Protein AF-A0A564Q7Z2-F1 (afdb_monomer)

pLDDT: mean 71.23, std 19.28, range [30.2, 94.38]

Foldseek 3Di:
DDDFDWDWADAAPDIDTDTVVQEPDADDDPDFDADPPDPPQWPHWDQDVNDTWTWGNVNVVVVHPDDPQHPFTWTDDPPRHTHTYHRDD

Solvent-accessible surface area (backbone atoms only — not comparable to full-atom values): 5553 Å² total; per-residue (Å²): 131,84,84,86,52,64,50,73,46,69,53,80,95,46,79,47,74,44,55,44,91,53,46,82,53,73,55,79,87,89,68,72,47,73,57,85,94,53,59,92,29,47,69,20,33,30,75,58,94,90,38,84,42,49,34,27,35,51,45,54,67,72,69,39,70,91,53,99,65,57,54,40,44,27,26,73,51,104,66,93,41,45,32,48,15,76,51,79,136

Secondary structure (DSSP, 8-state):
-----EEEEEETTEEEEEEGGGB------S--BPPTT--TTEEEEEEETTEEEEEEEHHHHHT----TT---EEEEETTTEEEE-----

Nearest PDB structures (foldseek):
  2qdl-assembly2_B  TM=8.144E-01  e=2.929E-05  Caldanaerobacter subterraneus subsp. tengcongensis MB4
  2qdl-assembly1_A  TM=7.964E-01  e=1.584E-04  Caldanaerobacter subterraneus subsp. tengcongensis MB4
  4jpb-assembly1_W  TM=7.879E-01  e=2.141E-04  Thermotoga maritima MSB8
  8c5v-assembly1_H  TM=7.576E-01  e=9.097E-04  Escherichia coli
  3ja6-assembly1_F  TM=7.533E-01  e=1.992E-03  Escherichia coli

Radius of gyration: 13.4 Å; Cα contacts (8 Å, |Δi|>4): 155; chains: 1; bounding box: 31×25×44 Å

Structure (mmCIF, N/CA/C/O backbone):
data_AF-A0A564Q7Z2-F1
#
_entry.id   AF-A0A564Q7Z2-F1
#
loop_
_atom_site.group_PDB
_atom_site.id
_atom_site.type_symbol
_atom_site.label_atom_id
_atom_site.label_alt_id
_atom_site.label_comp_id
_atom_site.label_asym_id
_atom_site.label_entity_id
_atom_site.label_seq_id
_atom_site.pdbx_PDB_ins_code
_atom_site.Cartn_x
_atom_site.Cartn_y
_atom_site.Cartn_z
_atom_site.occupancy
_atom_site.B_iso_or_equiv
_atom_site.auth_seq_id
_atom_site.auth_comp_id
_atom_site.auth_asym_id
_atom_site.auth_atom_id
_atom_site.pdbx_PDB_model_num
ATOM 1 N N . MET A 1 1 ? -12.101 13.186 24.795 1.00 50.75 1 MET A N 1
ATOM 2 C CA . MET A 1 1 ? -10.934 12.945 23.929 1.00 50.75 1 MET A CA 1
ATOM 3 C C . MET A 1 1 ? -11.408 11.912 22.933 1.00 50.75 1 MET A C 1
ATOM 5 O O . MET A 1 1 ? -11.950 10.912 23.382 1.00 50.75 1 MET A O 1
ATOM 9 N N . GLU A 1 2 ? -11.389 12.217 21.639 1.00 69.31 2 GLU A N 1
ATOM 10 C CA . GLU A 1 2 ? -11.670 11.197 20.623 1.00 69.31 2 GLU A CA 1
ATOM 11 C C . GLU A 1 2 ? -10.447 10.285 20.537 1.00 69.31 2 GLU A C 1
ATOM 13 O O . GLU A 1 2 ? -9.320 10.775 20.478 1.00 69.31 2 GLU A O 1
ATOM 18 N N . ASP A 1 3 ? -10.662 8.974 20.610 1.00 78.19 3 ASP A N 1
ATOM 19 C CA . ASP A 1 3 ? -9.590 7.996 20.451 1.00 78.19 3 ASP A CA 1
ATOM 20 C C . ASP A 1 3 ? -9.179 7.958 18.972 1.00 78.19 3 ASP A C 1
ATOM 22 O O . ASP A 1 3 ? -9.908 7.442 18.121 1.00 78.19 3 ASP A O 1
ATOM 26 N N . GLU A 1 4 ? -8.012 8.518 18.648 1.00 82.56 4 GLU A N 1
ATOM 27 C CA . GLU A 1 4 ? -7.447 8.439 17.301 1.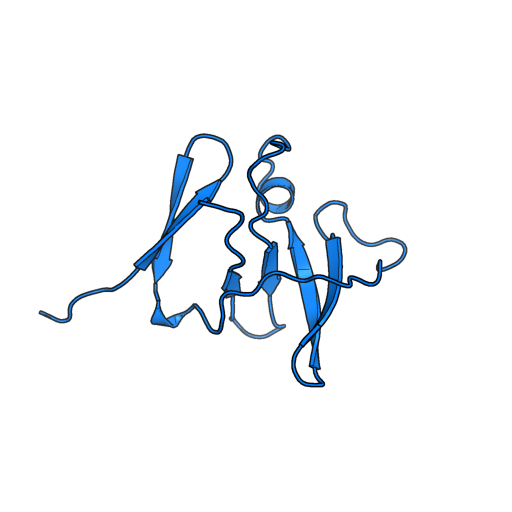00 82.56 4 GLU A CA 1
ATOM 28 C C . GLU A 1 4 ? -6.940 7.015 17.033 1.00 82.56 4 GLU A C 1
ATOM 30 O O . GLU A 1 4 ? -6.004 6.517 17.663 1.00 82.56 4 GLU A O 1
ATOM 35 N N . GLN A 1 5 ? -7.586 6.328 16.091 1.00 84.75 5 GLN A N 1
ATOM 36 C CA . GLN A 1 5 ? -7.236 4.967 15.700 1.00 84.75 5 GLN A CA 1
ATOM 37 C C . GLN A 1 5 ? -6.339 4.968 14.464 1.00 84.75 5 GLN A C 1
ATOM 39 O O . GLN A 1 5 ? -6.646 5.609 13.457 1.00 84.75 5 GLN A O 1
ATOM 44 N N . PHE A 1 6 ? -5.274 4.169 14.506 1.00 84.50 6 PHE A N 1
ATOM 45 C CA . PHE A 1 6 ? -4.301 4.060 13.423 1.00 84.50 6 PHE A CA 1
ATOM 46 C C . PHE A 1 6 ? -4.137 2.617 12.951 1.00 84.50 6 PHE A C 1
ATOM 48 O O . PHE A 1 6 ? -4.135 1.673 13.742 1.00 84.50 6 PHE A O 1
ATOM 55 N N . VAL A 1 7 ? -3.942 2.451 11.644 1.00 81.81 7 VAL A N 1
ATOM 56 C CA . VAL A 1 7 ? -3.412 1.218 11.064 1.00 81.81 7 VAL A CA 1
ATOM 57 C C . VAL A 1 7 ? -1.901 1.340 11.028 1.00 81.81 7 VAL A C 1
ATOM 59 O O . VAL A 1 7 ? -1.354 2.173 10.306 1.00 81.81 7 VAL A O 1
ATOM 62 N N . ILE A 1 8 ? -1.250 0.488 11.812 1.00 81.25 8 ILE A N 1
ATOM 63 C CA . ILE A 1 8 ? 0.201 0.430 11.921 1.00 81.25 8 ILE A CA 1
ATOM 64 C C . ILE A 1 8 ? 0.756 -0.604 10.948 1.00 81.25 8 ILE A C 1
ATOM 66 O O . ILE A 1 8 ? 0.195 -1.695 10.790 1.00 81.25 8 ILE A O 1
ATOM 70 N N . PHE A 1 9 ? 1.846 -0.248 10.280 1.00 77.19 9 PHE A N 1
ATOM 71 C CA . PHE A 1 9 ? 2.461 -1.085 9.275 1.00 77.19 9 PHE A CA 1
ATOM 72 C C . PHE A 1 9 ? 3.955 -0.827 9.099 1.00 77.19 9 PHE A C 1
ATOM 74 O O . PHE A 1 9 ? 4.433 0.278 9.331 1.00 77.19 9 PHE A O 1
ATOM 81 N N . ASP A 1 10 ? 4.678 -1.840 8.632 1.00 76.12 10 ASP A N 1
ATOM 82 C CA . ASP A 1 10 ? 6.123 -1.749 8.443 1.00 76.12 10 ASP A CA 1
ATOM 83 C C . ASP A 1 10 ? 6.461 -1.355 7.001 1.00 76.12 10 ASP A C 1
ATOM 85 O O . ASP A 1 10 ? 5.818 -1.798 6.040 1.00 76.12 10 ASP A O 1
ATOM 89 N N . LEU A 1 11 ? 7.474 -0.503 6.855 1.00 76.25 11 LEU A N 1
ATOM 90 C CA . LEU A 1 11 ? 8.029 -0.101 5.571 1.00 76.25 11 LEU A CA 1
ATOM 91 C C . LEU A 1 11 ? 9.550 0.038 5.695 1.00 76.25 11 LEU A C 1
ATOM 93 O O . LEU A 1 11 ? 10.066 0.940 6.355 1.00 76.25 11 LEU A O 1
ATOM 97 N N . GLY A 1 12 ? 10.293 -0.861 5.055 1.00 73.44 12 GLY A N 1
ATOM 98 C CA . GLY A 1 12 ? 11.742 -0.901 5.167 1.00 73.44 12 GLY A CA 1
ATOM 99 C C . GLY A 1 12 ? 12.191 -1.384 6.548 1.00 73.44 12 GLY A C 1
ATOM 100 O O . GLY A 1 12 ? 12.109 -2.571 6.864 1.00 73.44 12 GLY A O 1
ATOM 101 N N . CYS A 1 13 ? 12.793 -0.499 7.342 1.00 73.81 13 CYS A N 1
ATOM 102 C CA . CYS A 1 13 ? 13.238 -0.793 8.716 1.00 73.81 13 CYS A CA 1
ATOM 103 C C . CYS A 1 13 ? 12.393 -0.082 9.779 1.00 73.81 13 CYS A C 1
ATOM 105 O O . CYS A 1 13 ? 12.671 -0.239 10.962 1.00 73.81 13 CYS A O 1
ATOM 107 N N . GLU A 1 14 ? 11.410 0.707 9.353 1.00 77.75 14 GLU A N 1
ATOM 108 C CA . GLU A 1 14 ? 10.664 1.624 10.203 1.00 77.75 14 GLU A CA 1
ATOM 109 C C . GLU A 1 14 ? 9.182 1.257 10.202 1.00 77.75 14 GLU A C 1
ATOM 111 O O . GLU A 1 14 ? 8.665 0.632 9.267 1.00 77.75 14 GLU A O 1
ATOM 116 N N . GLN A 1 15 ? 8.497 1.684 11.255 1.00 78.25 15 GLN A N 1
ATOM 117 C CA . GLN A 1 15 ? 7.067 1.500 11.416 1.00 78.25 15 GLN A CA 1
ATOM 118 C C . GLN A 1 15 ? 6.335 2.816 11.156 1.00 78.25 15 GLN A C 1
ATOM 120 O O . GLN A 1 15 ? 6.708 3.873 11.662 1.00 78.25 15 GLN A O 1
ATOM 125 N N . TYR A 1 16 ? 5.270 2.739 10.368 1.00 82.00 16 TYR A N 1
ATOM 126 C CA . TYR A 1 16 ? 4.432 3.864 9.984 1.00 82.00 16 TYR A CA 1
ATOM 127 C C . TYR A 1 16 ? 2.990 3.631 10.423 1.00 82.00 16 TYR A C 1
ATOM 129 O O . TYR A 1 16 ? 2.540 2.500 10.607 1.00 82.00 16 TYR A O 1
ATOM 137 N N . GLY A 1 17 ? 2.255 4.727 10.574 1.00 82.75 17 GLY A N 1
ATOM 138 C CA . GLY A 1 17 ? 0.832 4.719 10.875 1.00 82.75 17 GLY A CA 1
ATOM 139 C C . GLY A 1 17 ? 0.068 5.552 9.860 1.00 82.75 17 GLY A C 1
ATOM 140 O O . GLY A 1 17 ? 0.549 6.588 9.402 1.00 82.75 17 GLY A O 1
ATOM 141 N N . VAL A 1 18 ? -1.137 5.111 9.524 1.00 80.94 18 VAL A N 1
ATOM 142 C CA . VAL A 1 18 ? -2.143 5.971 8.899 1.00 80.94 18 VAL A CA 1
ATOM 143 C C . VAL A 1 18 ? -3.385 5.975 9.775 1.00 80.94 18 VAL A C 1
ATOM 145 O O . VAL A 1 18 ? -3.709 4.956 10.385 1.00 80.94 18 VAL A O 1
ATOM 148 N N . GLU A 1 19 ? -4.094 7.094 9.829 1.00 83.81 19 GLU A N 1
ATOM 149 C CA . GLU A 1 19 ? -5.404 7.135 10.474 1.00 83.81 19 GLU A CA 1
ATOM 150 C C . GLU A 1 19 ? -6.349 6.109 9.843 1.00 83.81 19 GLU A C 1
ATOM 152 O O . GLU A 1 19 ? -6.441 5.993 8.615 1.00 83.81 19 GLU A O 1
ATOM 157 N N . ILE A 1 20 ? -7.100 5.389 10.678 1.00 82.62 20 ILE A N 1
ATOM 158 C CA . ILE A 1 20 ? -8.063 4.385 10.215 1.00 82.62 20 ILE A CA 1
ATOM 159 C C . ILE A 1 20 ? -9.146 5.008 9.325 1.00 82.62 20 ILE A C 1
ATOM 161 O O . ILE A 1 20 ? -9.640 4.356 8.411 1.00 82.62 20 ILE A O 1
ATOM 165 N N . SER A 1 21 ? -9.457 6.291 9.543 1.00 83.25 21 SER A N 1
ATOM 166 C CA . SER A 1 21 ? -10.402 7.089 8.752 1.00 83.25 21 SER A CA 1
ATOM 167 C C . SER A 1 21 ? -10.009 7.180 7.270 1.00 83.25 21 SER A C 1
ATOM 169 O O . SER A 1 21 ? -10.872 7.289 6.399 1.00 83.25 21 SER A O 1
ATOM 171 N N . GLN A 1 22 ? -8.708 7.100 6.973 1.00 82.19 22 GLN A N 1
ATOM 172 C CA . GLN A 1 22 ? -8.154 7.171 5.622 1.00 82.19 22 GLN A CA 1
ATOM 173 C C . GLN A 1 22 ? -8.060 5.794 4.951 1.00 82.19 22 GLN A C 1
ATOM 175 O O . GLN A 1 22 ? -7.783 5.713 3.750 1.00 82.19 22 GLN A O 1
ATOM 180 N N . VAL A 1 23 ? -8.284 4.710 5.705 1.00 80.44 23 VAL A N 1
ATOM 181 C CA . VAL A 1 23 ? -8.185 3.331 5.222 1.00 80.44 23 VAL A CA 1
ATOM 182 C C . VAL A 1 23 ? -9.560 2.832 4.819 1.00 80.44 23 VAL A C 1
ATOM 184 O O . VAL A 1 23 ? -10.409 2.518 5.647 1.00 80.44 23 VAL A O 1
ATOM 187 N N . ARG A 1 24 ? -9.770 2.684 3.512 1.00 81.00 24 ARG A N 1
ATOM 188 C CA . ARG A 1 24 ? -11.025 2.130 2.991 1.00 81.00 24 ARG A CA 1
ATOM 189 C C . ARG A 1 24 ? -11.112 0.616 3.168 1.00 81.00 24 ARG A C 1
ATOM 191 O O . ARG A 1 24 ? -12.154 0.097 3.556 1.00 81.00 24 ARG A O 1
ATOM 198 N N . GLU A 1 25 ? -10.058 -0.107 2.801 1.00 74.25 25 GLU A N 1
ATOM 199 C CA . GLU A 1 25 ? -10.020 -1.564 2.916 1.00 74.25 25 GLU A CA 1
ATOM 200 C C . GLU A 1 25 ? -8.591 -2.108 2.939 1.00 74.25 25 GLU A C 1
ATOM 202 O O . GLU A 1 25 ? -7.682 -1.543 2.325 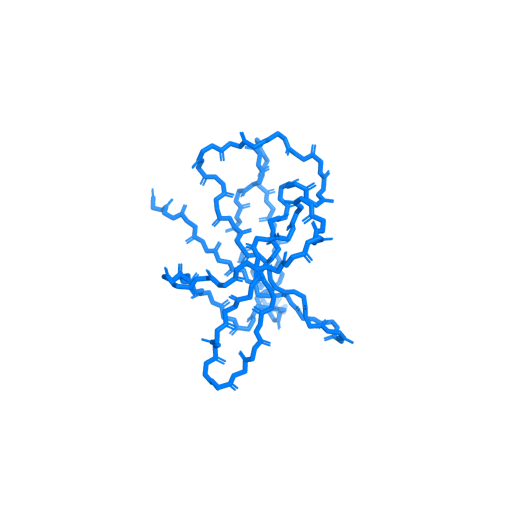1.00 74.25 25 GLU A O 1
ATOM 207 N N . ILE A 1 26 ? -8.426 -3.244 3.626 1.00 79.56 26 ILE A N 1
ATOM 208 C CA . ILE A 1 26 ? -7.194 -4.031 3.651 1.00 79.56 26 ILE A CA 1
ATOM 209 C C . ILE A 1 26 ? -7.434 -5.325 2.881 1.00 79.56 26 ILE A C 1
ATOM 211 O O . ILE A 1 26 ? -8.210 -6.180 3.305 1.00 79.56 26 ILE A O 1
ATOM 215 N N . ILE A 1 27 ? -6.769 -5.473 1.736 1.00 78.50 27 ILE A N 1
ATOM 216 C CA . ILE A 1 27 ? -6.965 -6.601 0.815 1.00 78.50 27 ILE A CA 1
ATOM 217 C C . ILE A 1 27 ? -5.657 -7.338 0.552 1.00 78.50 27 ILE A C 1
ATOM 219 O O . ILE A 1 27 ? -4.585 -6.789 0.757 1.00 78.50 27 ILE A O 1
ATOM 223 N N . ARG A 1 28 ? -5.734 -8.574 0.050 1.00 72.81 28 ARG A N 1
ATOM 224 C CA . ARG A 1 28 ? -4.588 -9.295 -0.526 1.00 72.81 28 ARG A CA 1
ATOM 225 C C . ARG A 1 28 ? -4.883 -9.576 -1.998 1.00 72.81 28 ARG A C 1
ATOM 227 O O . ARG A 1 28 ? -5.657 -10.490 -2.281 1.00 72.81 28 ARG A O 1
ATOM 234 N N . PRO A 1 29 ? -4.336 -8.791 -2.938 1.00 71.12 29 PRO A N 1
ATOM 235 C CA . PRO A 1 29 ? -4.647 -8.977 -4.347 1.00 71.12 29 PRO A CA 1
ATOM 236 C C . PRO A 1 29 ? -4.029 -10.282 -4.858 1.00 71.12 29 PRO A C 1
ATOM 238 O O . PRO A 1 29 ? -2.819 -10.474 -4.732 1.00 71.12 29 PRO A O 1
ATOM 241 N N . LYS A 1 30 ? -4.868 -11.160 -5.422 1.00 69.88 30 LYS A N 1
ATOM 242 C CA . LYS A 1 30 ? -4.450 -12.436 -6.026 1.00 69.88 30 LYS A CA 1
ATOM 243 C C . LYS A 1 30 ? -4.093 -12.297 -7.506 1.00 69.88 30 LYS A C 1
ATOM 245 O O . LYS A 1 30 ? -3.082 -12.850 -7.918 1.00 69.88 30 LYS A O 1
ATOM 250 N N . ASP A 1 31 ? -4.837 -11.474 -8.245 1.00 80.00 31 ASP A N 1
ATOM 251 C CA . ASP A 1 31 ? -4.686 -11.336 -9.695 1.00 80.00 31 ASP A CA 1
ATOM 252 C C . ASP A 1 31 ? -4.455 -9.874 -10.067 1.00 80.00 31 ASP A C 1
ATOM 254 O O . ASP A 1 31 ? -5.298 -9.011 -9.817 1.00 80.00 31 ASP A O 1
ATOM 258 N N . MET A 1 32 ? -3.283 -9.588 -10.631 1.00 85.25 32 MET A N 1
ATOM 259 C CA . MET A 1 32 ? -2.851 -8.236 -10.971 1.00 85.25 32 MET A CA 1
ATOM 260 C C . MET A 1 32 ? -2.464 -8.163 -12.441 1.00 85.25 32 MET A C 1
ATOM 262 O O . MET A 1 32 ? -1.638 -8.938 -12.918 1.00 85.25 32 MET A O 1
ATOM 266 N N . THR A 1 33 ? -3.050 -7.204 -13.149 1.00 92.25 33 THR A N 1
ATOM 267 C CA . THR A 1 33 ? -2.736 -6.929 -14.552 1.00 92.25 33 THR A CA 1
ATOM 268 C C . THR A 1 33 ? -1.645 -5.869 -14.615 1.00 92.25 33 THR A C 1
ATOM 270 O O . THR A 1 33 ? -1.793 -4.795 -14.031 1.00 92.25 33 THR A O 1
ATOM 273 N N . ARG A 1 34 ? -0.536 -6.153 -15.305 1.00 90.38 34 ARG A N 1
ATOM 274 C CA . ARG A 1 34 ? 0.553 -5.179 -15.469 1.00 90.38 34 ARG A CA 1
ATOM 275 C C . ARG A 1 34 ? 0.114 -4.020 -16.362 1.00 90.38 34 ARG A C 1
ATOM 277 O O . ARG A 1 34 ? -0.572 -4.230 -17.358 1.00 90.38 34 ARG A O 1
ATOM 284 N N . ILE A 1 35 ? 0.566 -2.814 -16.025 1.00 92.75 35 ILE A N 1
ATOM 285 C CA . ILE A 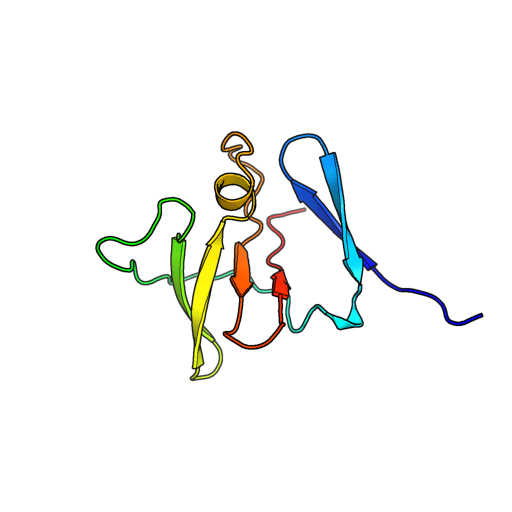1 35 ? 0.403 -1.625 -16.867 1.00 92.75 35 ILE A CA 1
ATOM 286 C C . ILE A 1 35 ? 1.695 -1.443 -17.682 1.00 92.75 35 ILE A C 1
ATOM 288 O O . ILE A 1 35 ? 2.761 -1.296 -17.079 1.00 92.75 35 ILE A O 1
ATOM 292 N N . PRO A 1 36 ? 1.646 -1.459 -19.025 1.00 92.88 36 PRO A N 1
ATOM 293 C CA . PRO A 1 36 ? 2.820 -1.205 -19.858 1.00 92.88 36 PRO A CA 1
ATOM 294 C C . PRO A 1 36 ? 3.421 0.183 -19.602 1.00 92.88 36 PRO A C 1
ATOM 296 O O . PRO A 1 36 ? 2.682 1.151 -19.442 1.00 92.88 36 PRO A O 1
ATOM 299 N N . ASN A 1 37 ? 4.755 0.282 -19.602 1.00 94.38 37 ASN A N 1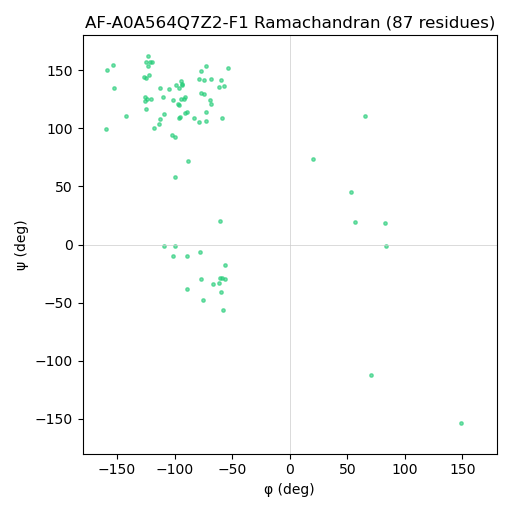
ATOM 300 C CA . ASN A 1 37 ? 5.514 1.532 -19.417 1.00 94.38 37 ASN A CA 1
ATOM 301 C C . ASN A 1 37 ? 5.204 2.301 -18.119 1.00 94.38 37 ASN A C 1
ATOM 303 O O . ASN A 1 37 ? 5.474 3.499 -18.027 1.00 94.38 37 ASN A O 1
ATOM 307 N N . ALA A 1 38 ? 4.619 1.640 -17.120 1.00 91.19 38 ALA A N 1
ATOM 308 C CA . ALA A 1 38 ? 4.364 2.272 -15.840 1.00 91.19 38 ALA A CA 1
ATOM 309 C C . ALA A 1 38 ? 5.671 2.472 -15.052 1.00 91.19 38 ALA A C 1
ATOM 311 O O . ALA A 1 38 ? 6.624 1.710 -15.243 1.00 91.19 38 ALA A O 1
ATOM 312 N N . PRO A 1 39 ? 5.719 3.470 -14.150 1.00 90.19 39 PRO A N 1
ATOM 313 C CA . PRO A 1 39 ? 6.819 3.605 -13.206 1.00 90.19 39 PRO A CA 1
ATOM 314 C C . PRO A 1 39 ? 7.053 2.312 -12.413 1.00 90.19 39 PRO A C 1
ATOM 316 O O . PRO A 1 39 ? 6.118 1.561 -12.148 1.00 90.19 39 PRO A O 1
ATOM 319 N N . ASP A 1 40 ? 8.288 2.086 -11.983 1.00 88.38 40 ASP A N 1
ATOM 320 C CA . ASP A 1 40 ? 8.741 0.916 -11.211 1.00 88.38 40 ASP A CA 1
ATOM 321 C C . ASP A 1 40 ? 7.973 0.673 -9.897 1.00 88.38 40 ASP A C 1
ATOM 323 O O . ASP A 1 40 ? 7.805 -0.467 -9.448 1.00 88.38 40 ASP A O 1
ATOM 327 N N . TYR A 1 41 ? 7.470 1.745 -9.288 1.00 84.75 41 TYR A N 1
ATOM 328 C CA . TYR A 1 41 ? 6.615 1.699 -8.110 1.00 84.75 41 TYR A CA 1
ATOM 329 C C . TYR A 1 41 ? 5.160 1.327 -8.418 1.00 84.75 41 TYR A C 1
ATOM 331 O O . TYR A 1 41 ? 4.369 1.171 -7.490 1.00 84.75 41 TYR A O 1
ATOM 339 N N . VAL A 1 42 ? 4.762 1.205 -9.684 1.00 87.56 42 VAL A N 1
ATOM 340 C CA . VAL A 1 42 ? 3.423 0.758 -10.077 1.00 87.56 42 VAL A CA 1
ATOM 341 C C . VAL A 1 42 ? 3.462 -0.739 -10.346 1.00 87.56 42 VAL A C 1
ATOM 343 O O . VAL A 1 42 ? 4.007 -1.214 -11.335 1.00 87.56 42 VAL A O 1
ATOM 346 N N . GLU A 1 43 ? 2.828 -1.497 -9.462 1.00 83.88 43 GLU A N 1
ATOM 347 C CA . GLU A 1 43 ? 2.773 -2.957 -9.548 1.00 83.88 43 GLU A CA 1
ATOM 348 C C . GLU A 1 43 ? 1.765 -3.422 -10.619 1.00 83.88 43 GLU A C 1
ATOM 350 O O . GLU A 1 43 ? 1.941 -4.470 -11.241 1.00 83.88 43 GLU A O 1
ATOM 355 N N . GLY A 1 44 ? 0.714 -2.633 -10.869 1.00 89.50 44 GLY A N 1
ATOM 356 C CA . GLY A 1 44 ? -0.289 -2.913 -11.896 1.00 89.50 44 GLY A CA 1
ATOM 357 C C . GLY A 1 44 ? -1.673 -2.383 -11.533 1.00 89.50 44 GLY A C 1
ATOM 358 O O . GLY A 1 44 ? -1.805 -1.444 -10.753 1.00 89.50 44 GLY A O 1
ATOM 359 N N . VAL A 1 45 ? -2.715 -3.012 -12.069 1.00 89.12 45 VAL A N 1
ATOM 360 C CA . VAL A 1 45 ? -4.115 -2.794 -11.682 1.00 89.12 45 VAL A CA 1
ATOM 361 C C . VAL A 1 45 ? -4.778 -4.092 -11.238 1.00 89.12 45 VAL A C 1
ATOM 363 O O . VAL A 1 45 ? -4.413 -5.181 -11.681 1.00 89.12 45 VAL A O 1
ATOM 366 N N . ILE A 1 46 ? -5.792 -3.965 -10.390 1.00 87.81 46 ILE A N 1
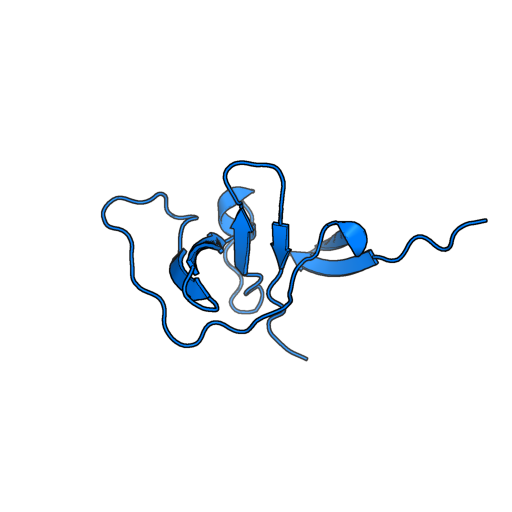ATOM 367 C CA . ILE A 1 46 ? -6.716 -5.039 -10.019 1.00 87.81 46 ILE A CA 1
ATOM 368 C C . ILE A 1 46 ? -8.153 -4.596 -10.280 1.00 87.81 46 ILE A C 1
ATOM 370 O O . ILE A 1 46 ? -8.446 -3.400 -10.277 1.00 87.81 46 ILE A O 1
ATOM 374 N N . ASN A 1 47 ? -9.066 -5.548 -10.450 1.00 86.06 47 ASN A N 1
ATOM 375 C CA . ASN A 1 47 ? -10.493 -5.267 -10.348 1.00 86.06 47 ASN A CA 1
ATOM 376 C C . ASN A 1 47 ? -10.936 -5.492 -8.899 1.00 86.06 47 ASN A C 1
ATOM 378 O O . ASN A 1 47 ? -10.917 -6.616 -8.401 1.00 86.06 47 ASN A O 1
ATOM 382 N N . LEU A 1 48 ? -11.326 -4.416 -8.224 1.00 83.81 48 LEU A N 1
ATOM 383 C CA . LEU A 1 48 ? -11.819 -4.440 -6.859 1.00 83.81 48 LEU A CA 1
ATOM 384 C C . LEU A 1 48 ? -13.294 -4.040 -6.860 1.00 83.81 48 LEU A C 1
ATOM 386 O O . LEU A 1 48 ? -13.635 -2.870 -7.020 1.00 83.81 48 LEU A O 1
ATOM 390 N N . ARG A 1 49 ? -14.177 -5.036 -6.708 1.00 85.75 49 ARG A N 1
ATOM 391 C CA . ARG A 1 49 ? -15.647 -4.869 -6.695 1.00 85.75 49 ARG A CA 1
ATOM 392 C C . ARG A 1 49 ? -16.185 -4.122 -7.929 1.00 85.75 49 ARG A C 1
ATOM 394 O O . ARG A 1 49 ? -16.998 -3.210 -7.808 1.00 85.75 49 ARG A O 1
ATOM 401 N N . GLY A 1 50 ? -15.698 -4.487 -9.114 1.00 86.56 50 GLY A N 1
ATOM 402 C CA . GLY A 1 50 ? -16.090 -3.870 -10.384 1.00 86.56 50 GLY A CA 1
ATOM 403 C C . GLY A 1 50 ? 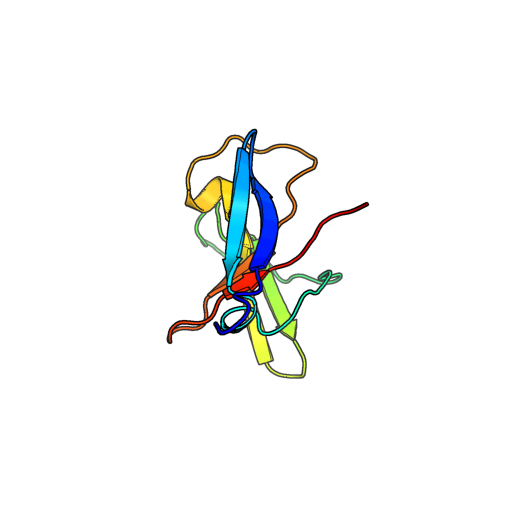-15.335 -2.579 -10.717 1.00 86.56 50 GLY A C 1
ATOM 404 O O . GLY A 1 50 ? -15.568 -2.014 -11.781 1.00 86.56 50 GLY A O 1
ATOM 405 N N . GLN A 1 51 ? -14.432 -2.110 -9.848 1.00 85.31 51 GLN A N 1
ATOM 406 C CA . GLN A 1 51 ? -13.639 -0.902 -10.076 1.00 85.31 51 GLN A CA 1
ATOM 407 C C . GLN A 1 51 ? -12.171 -1.240 -10.329 1.00 85.31 51 GLN A C 1
ATOM 409 O O . GLN A 1 51 ? -11.511 -1.896 -9.520 1.00 85.31 51 GLN A O 1
ATOM 414 N N . VAL A 1 52 ? -11.637 -0.736 -11.442 1.00 87.75 52 VAL A N 1
ATOM 415 C CA . VAL A 1 52 ? -10.208 -0.839 -11.748 1.00 87.75 52 VAL A CA 1
ATOM 416 C C . VAL A 1 52 ? -9.427 0.027 -10.763 1.00 87.75 52 VAL A C 1
ATOM 418 O O . VAL A 1 52 ? -9.643 1.233 -10.670 1.00 87.75 52 VAL A O 1
ATOM 421 N N . THR A 1 53 ? -8.526 -0.603 -10.019 1.00 87.19 53 THR A N 1
ATOM 422 C CA . THR A 1 53 ? -7.758 0.023 -8.944 1.00 87.19 53 THR A CA 1
ATOM 423 C C . THR A 1 53 ? -6.268 -0.202 -9.173 1.00 87.19 53 THR A C 1
ATOM 425 O O . THR A 1 53 ? -5.820 -1.344 -9.272 1.00 87.19 53 THR A O 1
ATOM 428 N N . THR A 1 54 ? -5.492 0.880 -9.236 1.00 86.56 54 THR A N 1
ATOM 429 C CA . THR A 1 54 ? -4.034 0.830 -9.421 1.00 86.56 54 THR A CA 1
ATOM 430 C C . THR A 1 54 ? -3.321 0.462 -8.133 1.00 86.56 54 THR A C 1
ATOM 432 O O . THR A 1 54 ? -3.520 1.097 -7.103 1.00 86.56 54 THR A O 1
ATOM 435 N N . ILE A 1 55 ? -2.430 -0.515 -8.209 1.00 86.12 55 ILE A N 1
ATOM 436 C CA . ILE A 1 55 ? -1.575 -0.939 -7.112 1.00 86.12 55 ILE A CA 1
ATOM 437 C C . ILE A 1 55 ? -0.221 -0.236 -7.198 1.00 86.12 55 ILE A C 1
ATOM 439 O O . ILE A 1 55 ? 0.484 -0.346 -8.199 1.00 86.12 55 ILE A O 1
ATOM 443 N N . ILE A 1 56 ? 0.156 0.435 -6.115 1.00 85.44 56 ILE A N 1
ATOM 444 C CA . ILE A 1 56 ? 1.442 1.102 -5.920 1.00 85.44 56 ILE A CA 1
ATOM 445 C C . ILE A 1 56 ? 2.218 0.372 -4.817 1.00 85.44 56 ILE A C 1
ATOM 447 O O . ILE A 1 56 ? 1.682 0.049 -3.756 1.00 85.44 56 ILE A O 1
ATOM 451 N N . ASN A 1 57 ? 3.500 0.132 -5.066 1.00 82.38 57 ASN A N 1
ATOM 452 C CA . ASN A 1 57 ? 4.478 -0.257 -4.064 1.00 82.38 57 ASN A CA 1
ATOM 453 C C . ASN A 1 57 ? 4.986 1.013 -3.364 1.00 82.38 57 ASN A C 1
ATOM 455 O O . ASN A 1 57 ? 5.692 1.826 -3.965 1.00 82.38 57 ASN A O 1
ATOM 459 N N . LEU A 1 58 ? 4.589 1.206 -2.103 1.00 80.88 58 LEU A N 1
ATOM 460 C CA . LEU A 1 58 ? 4.949 2.405 -1.346 1.00 80.88 58 LEU A CA 1
ATOM 461 C C . LEU A 1 58 ? 6.457 2.472 -1.059 1.00 80.88 58 LEU A C 1
ATOM 463 O O . LEU A 1 58 ? 7.023 3.562 -1.090 1.00 80.88 58 LEU A O 1
ATOM 467 N N . GLY A 1 59 ? 7.104 1.319 -0.855 1.00 81.00 59 GLY A N 1
ATOM 468 C CA . GLY A 1 59 ? 8.545 1.219 -0.617 1.00 81.00 59 GLY A CA 1
ATOM 469 C C . GLY A 1 59 ? 9.322 1.823 -1.777 1.00 81.00 59 GLY A C 1
ATOM 470 O O . GLY A 1 59 ? 10.012 2.824 -1.602 1.00 81.00 59 GLY A O 1
ATOM 471 N N . ARG A 1 60 ? 9.078 1.320 -2.993 1.00 83.25 60 ARG A N 1
ATOM 472 C CA . ARG A 1 60 ? 9.664 1.883 -4.220 1.00 83.25 60 ARG A CA 1
ATOM 473 C C . ARG A 1 60 ? 9.279 3.340 -4.439 1.00 83.25 60 ARG A C 1
ATOM 475 O O . ARG A 1 60 ? 10.125 4.150 -4.801 1.00 83.25 60 ARG A O 1
ATOM 482 N N . ARG A 1 61 ? 8.018 3.712 -4.179 1.00 83.75 61 ARG A N 1
ATOM 483 C CA . ARG A 1 61 ? 7.546 5.091 -4.392 1.00 83.75 61 ARG A CA 1
ATOM 484 C C . ARG A 1 61 ? 8.285 6.116 -3.528 1.00 83.75 61 ARG A C 1
ATOM 486 O O . ARG A 1 61 ? 8.418 7.264 -3.963 1.00 83.75 61 ARG A O 1
ATOM 493 N N . LEU A 1 62 ? 8.693 5.710 -2.327 1.00 82.12 62 LEU A N 1
ATOM 494 C CA . LEU A 1 62 ? 9.408 6.528 -1.348 1.00 82.12 62 LEU A CA 1
ATOM 495 C C . LEU A 1 62 ? 10.928 6.280 -1.346 1.00 82.12 62 LEU A C 1
ATOM 497 O O . LEU A 1 62 ? 11.641 6.960 -0.616 1.00 82.12 62 LEU A O 1
ATOM 501 N N . GLY A 1 63 ? 11.432 5.361 -2.177 1.00 81.44 63 GLY A N 1
ATOM 502 C CA . GLY A 1 63 ? 12.863 5.074 -2.310 1.00 81.44 63 GLY A CA 1
ATOM 503 C C . GLY A 1 63 ? 13.434 4.115 -1.260 1.00 81.44 63 GLY A C 1
ATOM 504 O O . GLY A 1 63 ? 14.649 4.073 -1.079 1.00 81.44 63 GLY A O 1
ATOM 505 N N . PHE A 1 64 ? 12.595 3.340 -0.570 1.00 79.19 64 PHE A N 1
ATOM 506 C CA . PHE A 1 64 ? 13.066 2.282 0.322 1.00 79.19 64 PHE A CA 1
ATOM 507 C C . PHE A 1 64 ? 13.574 1.074 -0.480 1.00 79.19 64 PHE A C 1
ATOM 509 O O . PHE A 1 64 ? 12.972 0.722 -1.499 1.00 79.19 64 PHE A O 1
ATOM 516 N N . PRO A 1 65 ? 14.660 0.417 -0.030 1.00 69.12 65 PRO A N 1
ATOM 517 C CA . PRO A 1 65 ? 15.161 -0.790 -0.673 1.00 69.12 65 PRO A CA 1
ATOM 518 C C . PRO A 1 65 ? 14.105 -1.900 -0.632 1.00 69.12 65 PRO A C 1
ATOM 520 O O . PRO A 1 65 ? 13.477 -2.126 0.403 1.00 69.12 65 PRO A O 1
ATOM 523 N N . ASP A 1 66 ? 13.925 -2.600 -1.756 1.00 62.09 66 ASP A N 1
ATOM 524 C CA . ASP A 1 66 ? 12.990 -3.723 -1.872 1.00 62.09 66 ASP A CA 1
ATOM 525 C C . ASP A 1 66 ? 13.363 -4.811 -0.848 1.00 62.09 66 ASP A C 1
ATOM 527 O O . ASP A 1 66 ? 14.368 -5.510 -0.992 1.00 62.09 66 ASP A O 1
ATOM 531 N N . LYS A 1 67 ? 12.544 -4.974 0.196 1.00 56.97 67 LYS A N 1
ATOM 532 C CA . LYS A 1 67 ? 12.613 -6.122 1.104 1.00 56.97 67 LYS A CA 1
ATOM 533 C C . LYS A 1 67 ? 11.553 -7.147 0.713 1.00 56.97 67 LYS A C 1
ATOM 535 O O . LYS A 1 67 ? 10.398 -6.801 0.477 1.00 56.97 67 LYS A O 1
ATOM 540 N N . GLU A 1 68 ? 11.914 -8.432 0.721 1.00 46.38 68 GLU A N 1
ATOM 541 C CA . GLU A 1 68 ? 11.011 -9.554 0.392 1.00 46.38 68 GLU A CA 1
ATOM 542 C C . GLU A 1 68 ? 9.728 -9.617 1.247 1.00 46.38 68 GLU A C 1
ATOM 544 O O . GLU A 1 68 ? 8.762 -10.274 0.848 1.00 46.38 68 GLU A O 1
ATOM 549 N N . LYS A 1 69 ? 9.694 -8.934 2.401 1.00 41.22 69 LYS A N 1
ATOM 550 C CA . LYS A 1 69 ? 8.602 -8.999 3.385 1.00 41.22 69 LYS A CA 1
ATOM 551 C C . LYS A 1 69 ? 7.629 -7.810 3.357 1.00 41.22 69 LYS A C 1
ATOM 553 O O . LYS A 1 69 ? 6.531 -7.929 3.892 1.00 41.22 69 LYS A O 1
ATOM 558 N N . ASP A 1 70 ? 7.929 -6.737 2.626 1.00 43.72 70 ASP A N 1
ATOM 559 C CA . ASP A 1 70 ? 7.176 -5.476 2.727 1.00 43.72 70 ASP A CA 1
ATOM 560 C C . ASP A 1 70 ? 6.152 -5.330 1.602 1.00 43.72 70 ASP A C 1
ATOM 562 O O . ASP A 1 70 ? 6.176 -4.397 0.800 1.00 43.72 70 ASP A O 1
ATOM 566 N N . LYS A 1 71 ? 5.217 -6.274 1.481 1.00 44.22 71 LYS A N 1
ATOM 567 C CA . LYS A 1 71 ? 4.154 -6.134 0.474 1.00 44.22 71 LYS A CA 1
ATOM 568 C C . LYS A 1 71 ? 2.987 -5.358 1.057 1.00 44.22 71 LYS A C 1
ATOM 570 O O . LYS A 1 71 ? 1.912 -5.913 1.291 1.00 44.22 71 LYS A O 1
ATOM 575 N N . ILE A 1 72 ? 3.207 -4.059 1.237 1.00 47.38 72 ILE A N 1
ATOM 576 C CA . ILE A 1 72 ? 2.134 -3.102 1.475 1.00 47.38 72 ILE A CA 1
ATOM 577 C C . ILE A 1 72 ? 1.786 -2.374 0.196 1.00 47.38 72 ILE A C 1
ATOM 579 O O . ILE A 1 72 ? 2.386 -1.387 -0.215 1.00 47.38 72 ILE A O 1
ATOM 583 N N . LYS A 1 73 ? 0.802 -2.966 -0.476 1.00 51.16 73 LYS A N 1
ATOM 584 C CA . LYS A 1 73 ? 0.211 -2.490 -1.715 1.00 51.16 73 LYS A CA 1
ATOM 585 C C . LYS A 1 73 ? -0.757 -1.365 -1.392 1.00 51.16 73 LYS A C 1
ATOM 587 O O . LYS A 1 73 ? -1.847 -1.605 -0.867 1.00 51.16 73 LYS A O 1
ATOM 592 N N . VAL A 1 74 ? -0.312 -0.153 -1.695 1.00 49.03 74 VAL A N 1
ATOM 593 C CA . VAL A 1 74 ? -1.085 1.064 -1.530 1.00 49.03 74 VAL A CA 1
ATOM 594 C C . VAL A 1 74 ? -1.796 1.410 -2.828 1.00 49.03 74 VAL A C 1
ATOM 596 O O . VAL A 1 74 ? -1.199 1.303 -3.888 1.00 49.03 74 VAL A O 1
ATOM 599 N N . THR A 1 75 ? -3.053 1.848 -2.798 1.00 42.28 75 THR A N 1
ATOM 600 C CA . THR A 1 75 ? -3.720 2.344 -4.020 1.00 42.28 75 THR A CA 1
ATOM 601 C C . THR A 1 75 ? -4.142 3.785 -3.817 1.00 42.28 75 THR A C 1
ATOM 603 O O . THR A 1 75 ? -4.871 4.0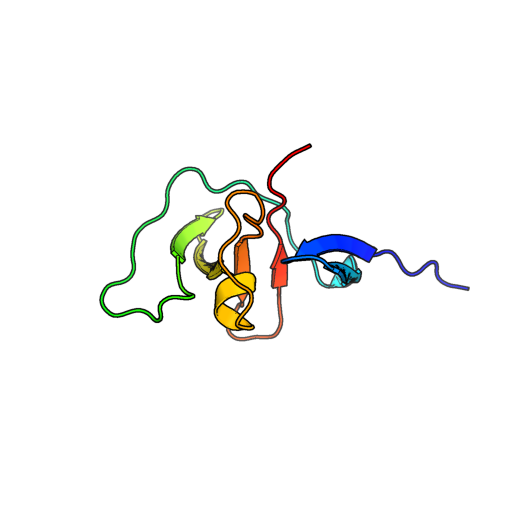58 -2.864 1.00 42.28 75 THR A O 1
ATOM 606 N N . LYS A 1 76 ? -3.721 4.692 -4.703 1.00 33.44 76 LYS A N 1
ATOM 607 C CA . LYS A 1 76 ? -4.160 6.091 -4.703 1.00 33.44 76 LYS A CA 1
ATOM 608 C C . LYS A 1 76 ? -5.292 6.263 -5.715 1.00 33.44 76 LYS A C 1
ATOM 610 O O . LYS A 1 76 ? -5.089 6.026 -6.903 1.00 33.44 76 LYS A O 1
ATOM 615 N N . LYS A 1 77 ? -6.467 6.712 -5.267 1.00 35.31 77 LYS A N 1
ATOM 616 C CA . LYS A 1 77 ? -7.481 7.292 -6.165 1.00 35.31 77 LYS A CA 1
ATOM 617 C C . LYS A 1 77 ? -7.059 8.721 -6.526 1.00 35.31 77 LYS A C 1
ATOM 619 O O . LYS A 1 77 ? -6.479 9.413 -5.690 1.00 35.31 77 LYS A O 1
ATOM 624 N N . SER A 1 78 ? -7.418 9.202 -7.717 1.00 35.81 78 SER A N 1
ATOM 625 C CA . 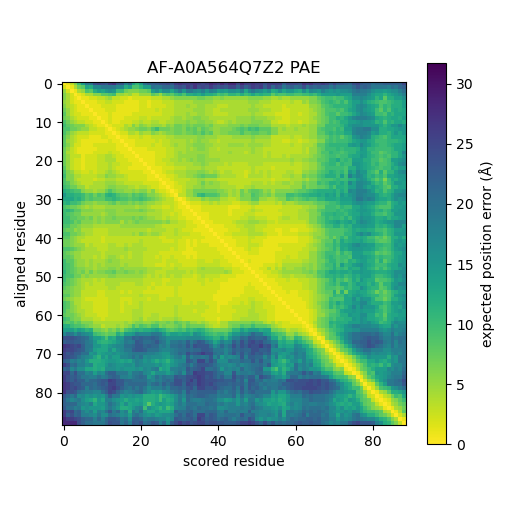SER A 1 78 ? -7.271 10.596 -8.190 1.00 35.81 78 SER A CA 1
ATOM 626 C C . SER A 1 78 ? -8.031 11.655 -7.361 1.00 35.81 78 SER A C 1
ATOM 628 O O . SER A 1 78 ? -8.316 12.748 -7.839 1.00 35.81 78 SER A O 1
ATOM 630 N N . SER A 1 79 ? -8.386 11.347 -6.116 1.00 33.41 79 SER A N 1
ATOM 631 C CA . SER A 1 79 ? -8.949 12.246 -5.111 1.00 33.41 79 SER A CA 1
ATOM 632 C C . SER A 1 79 ? -8.701 11.565 -3.755 1.00 33.41 79 SER A C 1
ATOM 634 O O . SER A 1 79 ? -9.361 10.576 -3.452 1.00 33.41 79 SER A O 1
ATOM 636 N N . ASN A 1 80 ? -7.657 11.998 -3.038 1.00 30.20 80 ASN A N 1
ATOM 637 C CA . ASN A 1 80 ? -7.276 11.659 -1.651 1.00 30.20 80 ASN A CA 1
ATOM 638 C C . ASN A 1 80 ? -7.849 10.370 -1.023 1.00 30.20 80 ASN A C 1
ATOM 640 O O . ASN A 1 80 ? -8.683 10.453 -0.130 1.00 30.20 80 ASN A O 1
ATOM 644 N N . MET A 1 81 ? -7.385 9.176 -1.411 1.00 34.81 81 MET A N 1
ATOM 645 C CA . MET A 1 81 ? -7.692 7.972 -0.619 1.00 34.81 81 MET A CA 1
ATOM 646 C C . MET A 1 81 ? -6.621 6.891 -0.777 1.00 34.81 81 MET A C 1
ATOM 648 O O . MET A 1 81 ? -6.179 6.641 -1.904 1.00 34.81 81 MET A O 1
ATOM 652 N N . LEU A 1 82 ? -6.210 6.293 0.349 1.00 41.62 82 LEU A N 1
ATOM 653 C CA . LEU A 1 82 ? -5.104 5.344 0.496 1.00 41.62 82 LEU A CA 1
ATOM 654 C C . LEU A 1 82 ? -5.663 3.956 0.862 1.00 41.62 82 LEU A C 1
ATOM 656 O O . LEU A 1 82 ? -6.112 3.738 1.982 1.00 41.62 82 LEU A O 1
ATOM 660 N N . ASN A 1 83 ? -5.639 2.989 -0.056 1.00 43.97 83 ASN A N 1
ATOM 661 C CA . ASN A 1 83 ? -5.834 1.586 0.353 1.00 43.97 83 ASN A CA 1
ATOM 662 C C . ASN A 1 83 ? -4.517 1.065 0.930 1.00 43.97 83 ASN A C 1
ATOM 664 O O . ASN A 1 83 ? -3.482 1.424 0.391 1.00 43.9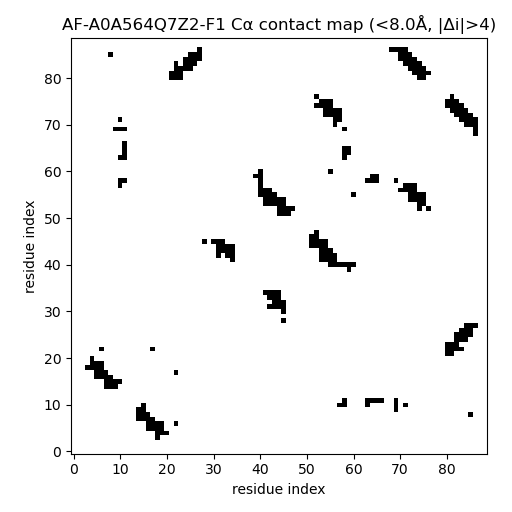7 83 ASN A O 1
ATOM 668 N N . ILE A 1 84 ? -4.527 0.235 1.975 1.00 49.78 84 ILE A N 1
ATOM 669 C CA . ILE A 1 84 ? -3.317 -0.370 2.562 1.00 49.78 84 ILE A CA 1
ATOM 670 C C . ILE A 1 84 ? -3.489 -1.881 2.548 1.00 49.78 84 ILE A C 1
ATOM 672 O O . ILE A 1 84 ? -4.451 -2.402 3.088 1.00 49.78 84 ILE A O 1
ATOM 676 N N . THR A 1 85 ? -2.553 -2.613 1.958 1.00 44.72 85 THR A N 1
ATOM 677 C CA . THR A 1 85 ? -2.552 -4.086 1.973 1.00 44.72 85 THR A CA 1
ATOM 678 C C . THR A 1 85 ? -1.554 -4.573 3.014 1.00 44.72 85 THR A C 1
ATOM 680 O O . THR A 1 85 ? -0.400 -4.223 2.907 1.00 44.72 85 THR A O 1
ATOM 683 N N . ARG A 1 86 ? -1.910 -5.400 3.999 1.00 38.00 86 ARG A N 1
ATOM 684 C CA . ARG A 1 86 ? -0.917 -5.993 4.921 1.00 38.00 86 ARG A CA 1
ATOM 685 C C . ARG A 1 86 ? -0.424 -7.340 4.381 1.00 38.00 86 ARG A C 1
ATOM 687 O O . ARG A 1 86 ? -1.238 -8.237 4.145 1.00 38.00 86 ARG A O 1
ATOM 694 N N . THR A 1 87 ? 0.892 -7.526 4.259 1.00 32.66 87 THR A N 1
ATOM 695 C CA . THR A 1 87 ? 1.493 -8.849 4.009 1.00 32.66 87 THR A CA 1
ATOM 696 C C . THR A 1 87 ? 2.084 -9.423 5.298 1.00 32.66 87 THR A C 1
ATOM 698 O O . THR A 1 87 ? 3.218 -9.133 5.629 1.00 32.66 87 THR A O 1
ATOM 701 N N . SER A 1 88 ? 1.256 -10.244 5.967 1.00 32.78 88 SER A N 1
ATOM 702 C CA . SER A 1 88 ? 1.572 -11.360 6.899 1.00 32.78 88 SER A CA 1
ATOM 703 C C . SER A 1 88 ? 2.273 -11.018 8.231 1.00 32.78 88 SER A C 1
ATOM 705 O O . SER A 1 88 ? 3.341 -10.436 8.229 1.00 32.78 88 SER A O 1
ATOM 707 N N . PHE A 1 89 ? 1.580 -11.155 9.373 1.00 33.72 89 PHE A N 1
ATOM 708 C CA . PHE A 1 89 ? 1.530 -12.295 10.324 1.00 33.72 89 PHE A CA 1
ATOM 709 C C . PHE A 1 89 ? 2.745 -12.350 11.246 1.00 33.72 89 PHE A C 1
ATOM 711 O O . PHE A 1 89 ? 3.819 -12.769 10.773 1.00 33.72 89 PHE A O 1
#

Sequence (89 aa):
MEDEQFVIFDLGCEQYGVEISQVREIIRPKDMTRIPNAPDYVEGVINLRGQVTTIINLGRRLGFPDKEKDKIKVTKKSSNMLNITRTSF

Mean predicted aligned error: 9.32 Å